Protein AF-A0A0U3PHY5-F1 (afdb_monomer)

Structure (mmCIF, N/CA/C/O backbone):
data_AF-A0A0U3PHY5-F1
#
_entry.id   AF-A0A0U3PHY5-F1
#
loop_
_atom_site.group_PDB
_atom_site.id
_atom_site.type_symbol
_atom_site.label_atom_id
_atom_site.label_alt_id
_atom_site.label_comp_id
_atom_site.label_asym_id
_atom_site.label_entity_id
_atom_site.label_seq_id
_atom_site.pdbx_PDB_ins_code
_atom_site.Cartn_x
_atom_site.Cartn_y
_atom_site.Cartn_z
_atom_site.occupancy
_atom_site.B_iso_or_equiv
_atom_site.auth_seq_id
_atom_site.auth_comp_id
_atom_site.auth_asym_id
_atom_site.auth_atom_id
_atom_site.pdbx_PDB_model_num
ATOM 1 N N . MET A 1 1 ? 2.543 11.514 9.145 1.00 85.69 1 MET A N 1
ATOM 2 C CA . MET A 1 1 ? 3.057 11.615 7.758 1.00 85.69 1 MET A CA 1
ATOM 3 C C . MET A 1 1 ? 4.413 10.941 7.670 1.00 85.69 1 MET A C 1
ATOM 5 O O . MET A 1 1 ? 5.190 11.076 8.610 1.00 85.69 1 MET A O 1
ATOM 9 N N . LEU A 1 2 ? 4.700 10.249 6.566 1.00 88.88 2 LEU A N 1
ATOM 10 C CA . LEU A 1 2 ? 5.960 9.523 6.371 1.00 88.88 2 LEU A CA 1
ATOM 11 C C . LEU A 1 2 ? 7.181 10.456 6.330 1.00 88.88 2 LEU A C 1
ATOM 13 O O . LEU A 1 2 ? 8.197 10.158 6.939 1.00 88.88 2 LEU A O 1
ATOM 17 N N . GLN A 1 3 ? 7.049 11.631 5.708 1.00 87.44 3 GLN A N 1
ATOM 18 C CA . GLN A 1 3 ? 8.120 12.631 5.572 1.00 87.44 3 GLN A CA 1
ATOM 19 C C . GLN A 1 3 ? 8.599 13.216 6.912 1.00 87.44 3 GLN A C 1
ATOM 21 O O . GLN A 1 3 ? 9.630 13.876 6.955 1.00 87.44 3 GLN A O 1
ATOM 26 N N . GLY A 1 4 ? 7.842 13.015 7.996 1.00 91.50 4 GLY A N 1
ATOM 27 C CA . GLY A 1 4 ? 8.226 13.434 9.347 1.00 91.50 4 GLY A CA 1
ATOM 28 C C . GLY A 1 4 ? 8.944 12.349 10.152 1.00 91.50 4 GLY A C 1
ATOM 29 O O . GLY A 1 4 ? 9.157 12.538 11.346 1.00 91.50 4 GLY A O 1
ATOM 30 N N . ARG A 1 5 ? 9.245 11.196 9.547 1.00 92.38 5 ARG A N 1
ATOM 31 C CA . ARG A 1 5 ? 9.937 10.078 10.194 1.00 92.38 5 ARG A CA 1
ATOM 32 C C . ARG A 1 5 ? 11.418 10.133 9.846 1.00 92.38 5 ARG A C 1
ATOM 34 O O . ARG A 1 5 ? 11.781 10.392 8.703 1.00 92.38 5 ARG A O 1
ATOM 41 N N . GLU A 1 6 ? 12.260 9.869 10.834 1.00 95.06 6 GLU A N 1
ATOM 42 C CA . GLU A 1 6 ? 13.697 9.724 10.628 1.00 95.06 6 GLU A CA 1
ATOM 43 C C . GLU A 1 6 ? 13.966 8.309 10.101 1.00 95.06 6 GLU A C 1
ATOM 45 O O . GLU A 1 6 ? 13.893 7.336 10.852 1.00 95.06 6 GLU A O 1
ATOM 50 N N . LEU A 1 7 ? 14.165 8.205 8.785 1.00 94.75 7 LEU A N 1
ATOM 51 C CA . LEU A 1 7 ? 14.407 6.957 8.063 1.00 94.75 7 LEU A CA 1
ATOM 52 C C . LEU A 1 7 ? 15.679 7.088 7.223 1.00 94.75 7 LEU A C 1
ATOM 54 O O . LEU A 1 7 ? 15.886 8.120 6.578 1.00 94.75 7 LEU A O 1
ATOM 58 N N . SER A 1 8 ? 16.517 6.055 7.211 1.00 95.31 8 SER A N 1
ATOM 59 C CA . SER A 1 8 ? 17.756 6.026 6.437 1.00 95.31 8 SER A CA 1
ATOM 60 C C . SER A 1 8 ? 17.534 5.402 5.057 1.00 95.31 8 SER A C 1
ATOM 62 O O . SER A 1 8 ? 16.810 4.419 4.890 1.00 95.31 8 SER A O 1
ATOM 64 N N . LEU A 1 9 ? 18.183 5.965 4.033 1.00 92.69 9 LEU A N 1
ATOM 65 C CA . LEU A 1 9 ? 18.132 5.400 2.683 1.00 92.69 9 LEU A CA 1
ATOM 66 C C . LEU A 1 9 ? 18.736 3.986 2.645 1.00 92.69 9 LEU A C 1
ATOM 68 O O . LEU A 1 9 ? 18.249 3.127 1.917 1.00 92.69 9 LEU A O 1
ATOM 72 N N . GLU A 1 10 ? 19.792 3.746 3.418 1.00 93.50 10 GLU A N 1
ATOM 73 C CA . GLU A 1 10 ? 20.565 2.503 3.386 1.00 93.50 10 GLU A CA 1
ATOM 74 C C . GLU A 1 10 ? 19.854 1.353 4.109 1.00 93.50 10 GLU A C 1
ATOM 76 O O . GLU A 1 10 ? 19.723 0.275 3.531 1.00 93.50 10 GLU A O 1
ATOM 81 N N . ASP A 1 11 ? 19.341 1.582 5.321 1.00 92.75 11 ASP A N 1
ATOM 82 C CA . ASP A 1 11 ? 18.773 0.514 6.153 1.00 92.75 11 ASP A CA 1
ATOM 83 C C . ASP A 1 11 ? 17.266 0.357 5.943 1.00 92.75 11 ASP A C 1
ATOM 85 O O . ASP A 1 11 ? 16.773 -0.759 5.770 1.00 92.75 11 ASP A O 1
ATOM 89 N N . ASP A 1 12 ? 16.520 1.467 5.932 1.00 92.38 12 ASP A N 1
ATOM 90 C CA . ASP A 1 12 ? 15.058 1.416 5.843 1.00 92.38 12 ASP A CA 1
ATOM 91 C C . ASP A 1 12 ? 14.593 1.257 4.393 1.00 92.38 12 ASP A C 1
ATOM 93 O O . ASP A 1 12 ? 13.696 0.463 4.106 1.00 92.38 12 ASP A O 1
ATOM 97 N N . PHE A 1 13 ? 15.214 1.981 3.458 1.00 88.88 13 PHE A N 1
ATOM 98 C CA . PHE A 1 13 ? 14.848 1.927 2.039 1.00 88.88 13 PHE A CA 1
ATOM 99 C C . PHE A 1 13 ? 15.695 0.951 1.208 1.00 88.88 13 PHE A C 1
ATOM 101 O O . PHE A 1 13 ? 15.383 0.729 0.037 1.00 88.88 13 PHE A O 1
ATOM 108 N N . LEU A 1 14 ? 16.745 0.346 1.776 1.00 88.25 14 LEU A N 1
ATOM 109 C CA . LEU A 1 14 ? 17.653 -0.587 1.084 1.00 88.25 14 LEU A CA 1
ATOM 110 C C . LEU A 1 14 ? 18.295 0.003 -0.186 1.00 88.25 14 LEU A C 1
ATOM 112 O O . LEU A 1 14 ? 18.476 -0.685 -1.193 1.00 88.25 14 LEU A O 1
ATOM 116 N N . GLY A 1 15 ? 18.587 1.303 -0.168 1.00 88.81 15 GLY A N 1
ATOM 117 C CA . GLY A 1 15 ? 19.101 2.056 -1.312 1.00 88.81 15 GLY A CA 1
ATOM 118 C C . GLY A 1 15 ? 18.063 2.340 -2.406 1.00 88.81 15 GLY A C 1
ATOM 119 O O . GLY A 1 15 ? 18.415 2.902 -3.442 1.00 88.81 15 GLY A O 1
ATOM 120 N N . LEU A 1 16 ? 16.792 1.967 -2.213 1.00 85.25 16 LEU A N 1
ATOM 121 C CA . LEU A 1 16 ? 15.706 2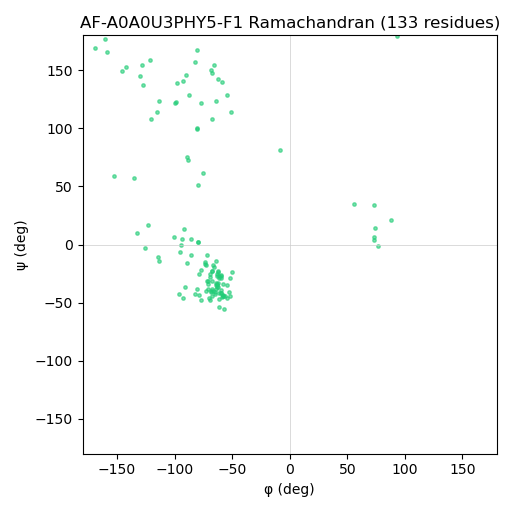.205 -3.166 1.00 85.25 16 LEU A CA 1
ATOM 122 C C . LEU A 1 16 ? 15.067 3.576 -2.913 1.00 85.25 16 LEU A C 1
ATOM 124 O O . LEU A 1 16 ? 13.952 3.682 -2.401 1.00 85.25 16 LEU A O 1
ATOM 128 N N . GLU A 1 17 ? 15.790 4.635 -3.273 1.00 83.62 17 GLU A N 1
ATOM 129 C CA . GLU A 1 17 ? 15.327 6.012 -3.092 1.00 83.62 17 GLU A CA 1
ATOM 130 C C . GLU A 1 17 ? 13.956 6.235 -3.755 1.00 83.62 17 GLU A C 1
ATOM 132 O O . GLU A 1 17 ? 13.737 5.886 -4.917 1.00 83.62 17 GLU A O 1
ATOM 137 N N . GLY A 1 18 ? 13.011 6.794 -2.994 1.00 78.88 18 GLY A N 1
ATOM 138 C CA . GLY A 1 18 ? 11.651 7.080 -3.462 1.00 78.88 18 GLY A CA 1
ATOM 139 C C . GLY A 1 18 ? 10.712 5.870 -3.563 1.00 78.88 18 GLY A C 1
ATOM 140 O O . GLY A 1 18 ? 9.545 6.053 -3.902 1.00 78.88 18 GLY A O 1
ATOM 141 N N . CYS A 1 19 ? 11.171 4.654 -3.247 1.00 85.75 19 CYS A N 1
ATOM 142 C CA . CYS A 1 19 ? 10.339 3.449 -3.211 1.00 85.75 19 CYS A CA 1
ATOM 143 C C . CYS A 1 19 ? 9.731 3.266 -1.813 1.00 85.75 19 CYS A C 1
ATOM 145 O O . CYS A 1 19 ? 10.182 2.423 -1.040 1.00 85.75 19 CYS A O 1
ATOM 147 N N . ASN A 1 20 ? 8.717 4.059 -1.459 1.00 87.88 20 ASN A N 1
ATOM 148 C CA . ASN A 1 20 ? 8.076 3.978 -0.136 1.00 87.88 20 ASN A CA 1
ATOM 149 C C . ASN A 1 20 ? 7.469 2.599 0.143 1.00 87.88 20 ASN A C 1
ATOM 151 O O . ASN A 1 20 ? 7.371 2.178 1.294 1.00 87.88 20 ASN A O 1
ATOM 155 N N . GLU A 1 21 ? 7.095 1.866 -0.901 1.00 85.94 21 GLU A N 1
ATOM 156 C CA . GLU A 1 21 ? 6.503 0.536 -0.817 1.00 85.94 21 GLU A CA 1
ATOM 157 C C . GLU A 1 21 ? 7.447 -0.489 -0.172 1.00 85.94 21 GLU A C 1
ATOM 159 O O . GLU A 1 21 ? 6.973 -1.481 0.387 1.00 85.94 21 GLU A O 1
ATOM 164 N N . ILE A 1 22 ? 8.768 -0.258 -0.191 1.00 85.38 22 ILE A N 1
ATOM 165 C CA . ILE A 1 22 ? 9.728 -1.143 0.486 1.00 85.38 22 ILE A CA 1
ATOM 166 C C . ILE A 1 22 ? 9.514 -1.169 2.004 1.00 85.38 22 ILE A C 1
ATOM 168 O O . ILE A 1 22 ? 9.742 -2.198 2.642 1.00 85.38 22 ILE A O 1
ATOM 172 N N . LEU A 1 23 ? 8.970 -0.0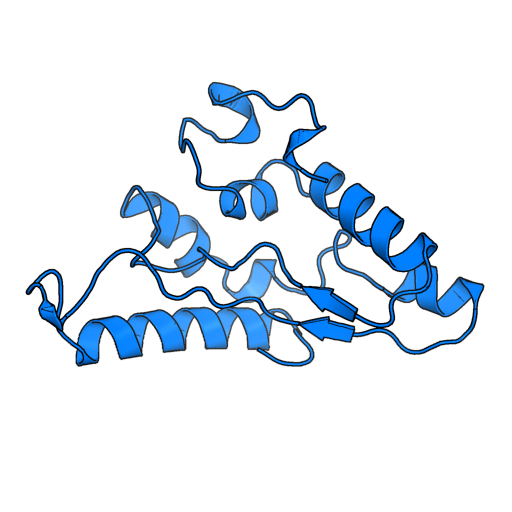84 2.567 1.00 88.06 23 LEU A N 1
ATOM 173 C CA . LEU A 1 23 ? 8.701 0.044 3.996 1.00 88.06 23 LEU A CA 1
ATOM 174 C C . LEU A 1 23 ? 7.623 -0.928 4.482 1.00 88.06 23 LEU A C 1
ATOM 176 O O . LEU A 1 23 ? 7.602 -1.255 5.66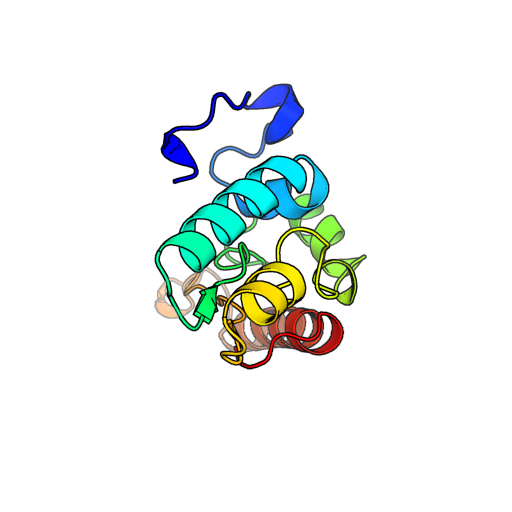3 1.00 88.06 23 LEU A O 1
ATOM 180 N N . ASN A 1 24 ? 6.789 -1.478 3.588 1.00 84.38 24 ASN A N 1
ATOM 181 C CA . ASN A 1 24 ? 5.893 -2.584 3.952 1.00 84.38 24 ASN A CA 1
ATOM 182 C C . ASN A 1 24 ? 6.670 -3.817 4.443 1.00 84.38 24 ASN A C 1
ATOM 184 O O . ASN A 1 24 ? 6.150 -4.610 5.228 1.00 84.38 24 ASN A O 1
ATOM 188 N N . ALA A 1 25 ? 7.903 -4.001 3.963 1.00 82.62 25 ALA A N 1
ATOM 189 C CA . ALA A 1 25 ? 8.770 -5.102 4.354 1.00 82.62 25 ALA A CA 1
ATOM 190 C C . ALA A 1 25 ? 9.758 -4.704 5.457 1.00 82.62 25 ALA A C 1
ATOM 192 O O . ALA A 1 25 ? 9.970 -5.492 6.378 1.00 82.62 25 ALA A O 1
ATOM 193 N N . THR A 1 26 ? 10.364 -3.519 5.357 1.00 87.31 26 THR A N 1
ATOM 194 C CA . THR A 1 26 ? 11.480 -3.109 6.224 1.00 87.31 26 THR A CA 1
ATOM 195 C C . THR A 1 26 ? 11.033 -2.376 7.482 1.00 87.31 26 THR A C 1
ATOM 197 O O . THR A 1 26 ? 11.619 -2.606 8.535 1.00 87.31 26 THR A O 1
ATOM 200 N N . ARG A 1 27 ? 9.984 -1.545 7.399 1.00 90.19 27 ARG A N 1
ATOM 201 C CA . ARG A 1 27 ? 9.475 -0.7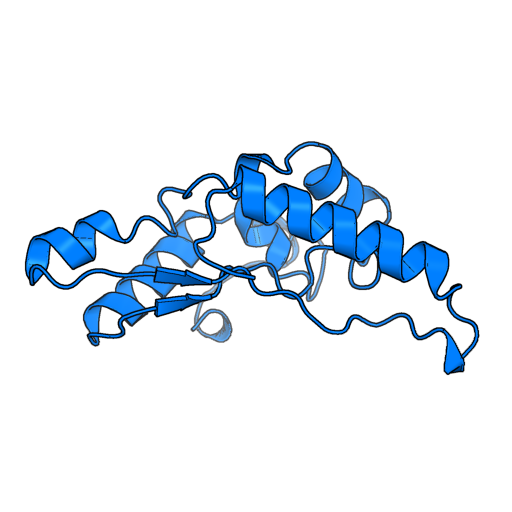07 8.501 1.00 90.19 27 ARG A CA 1
ATOM 202 C C . ARG A 1 27 ? 7.948 -0.745 8.638 1.00 90.19 27 ARG A C 1
ATOM 204 O O . ARG A 1 27 ? 7.292 0.302 8.606 1.00 90.19 27 ARG A O 1
ATOM 211 N N . PRO A 1 28 ? 7.349 -1.940 8.813 1.00 85.81 28 PRO A N 1
ATOM 212 C CA . PRO A 1 28 ? 5.910 -2.056 9.026 1.00 85.81 28 PRO A CA 1
ATOM 213 C C . PRO A 1 28 ? 5.450 -1.337 10.304 1.00 85.81 28 PRO A C 1
ATOM 215 O O . PRO A 1 28 ? 4.321 -0.865 10.349 1.00 85.81 28 PRO A O 1
ATOM 218 N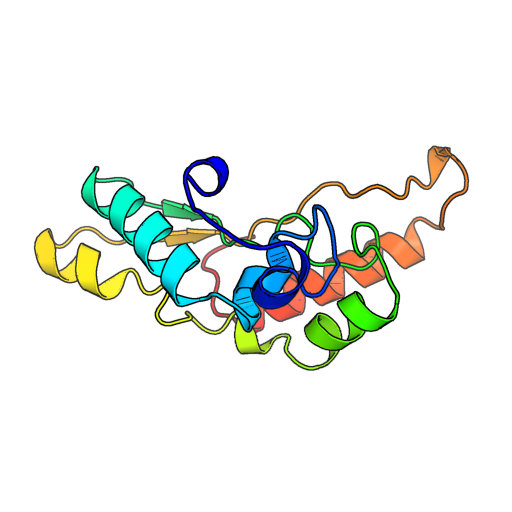 N . ASP A 1 29 ? 6.322 -1.196 11.308 1.00 87.50 29 ASP A N 1
ATOM 219 C CA . ASP A 1 29 ? 6.082 -0.417 12.530 1.00 87.50 29 ASP A CA 1
ATOM 220 C C . ASP A 1 29 ? 5.758 1.053 12.226 1.00 87.50 29 ASP A C 1
ATOM 222 O O . ASP A 1 29 ? 4.798 1.612 12.745 1.00 87.50 29 ASP A O 1
ATOM 226 N N . VAL A 1 30 ? 6.509 1.674 11.316 1.00 92.50 30 VAL A N 1
ATOM 227 C CA . VAL A 1 30 ? 6.323 3.089 10.970 1.00 92.50 30 VAL A CA 1
ATOM 228 C C . VAL A 1 30 ? 5.010 3.314 10.238 1.00 92.50 30 VAL A C 1
ATOM 230 O O . VAL A 1 30 ? 4.338 4.322 10.463 1.00 92.50 30 VAL A O 1
ATOM 233 N N . LEU A 1 31 ? 4.658 2.389 9.345 1.00 89.50 31 LEU A N 1
ATOM 234 C CA . LEU A 1 31 ? 3.396 2.437 8.617 1.00 89.50 31 LEU A CA 1
ATOM 235 C C . LEU A 1 31 ? 2.211 2.223 9.566 1.00 89.50 31 LEU A C 1
ATOM 237 O O . LEU A 1 31 ? 1.224 2.944 9.441 1.00 89.50 31 LEU A O 1
ATOM 241 N N . ALA A 1 32 ? 2.356 1.326 10.551 1.00 86.62 32 ALA A N 1
ATOM 242 C CA . ALA A 1 32 ? 1.350 1.068 11.582 1.00 86.62 32 ALA A CA 1
ATOM 243 C C . ALA A 1 32 ? 1.010 2.344 12.338 1.00 86.62 32 ALA A C 1
ATOM 245 O O . ALA A 1 32 ? -0.126 2.806 12.306 1.00 86.62 32 ALA A O 1
ATOM 246 N N . ASP A 1 33 ? 2.033 2.987 12.900 1.00 91.50 33 ASP A N 1
ATOM 247 C CA . ASP A 1 33 ? 1.859 4.226 13.646 1.00 91.50 33 ASP A CA 1
ATOM 248 C C . ASP A 1 33 ? 1.207 5.333 12.800 1.00 91.50 33 ASP A C 1
ATOM 250 O O . ASP A 1 33 ? 0.507 6.203 13.320 1.00 91.50 33 ASP A O 1
ATOM 254 N N . ILE A 1 34 ? 1.500 5.380 11.494 1.00 92.88 34 ILE A N 1
ATOM 255 C CA . ILE A 1 34 ? 0.905 6.372 10.594 1.00 92.88 34 ILE A CA 1
ATOM 256 C C . ILE A 1 34 ? -0.585 6.084 10.399 1.00 92.88 34 ILE A C 1
ATOM 258 O O . ILE A 1 34 ? -1.379 7.016 10.520 1.00 92.88 34 ILE A O 1
ATOM 262 N N . HIS A 1 35 ? -0.971 4.840 10.113 1.00 91.25 35 HIS A N 1
ATOM 263 C CA . HIS A 1 35 ? -2.381 4.477 9.960 1.00 91.25 35 HIS A CA 1
ATOM 264 C C . HIS A 1 35 ? -3.157 4.630 11.267 1.00 91.25 35 HIS A C 1
ATOM 266 O O . HIS A 1 35 ? -4.245 5.202 11.248 1.00 91.25 35 HIS A O 1
ATOM 272 N N . ASP A 1 36 ? -2.574 4.242 12.402 1.00 88.81 36 ASP A N 1
ATOM 273 C CA . ASP A 1 36 ? -3.166 4.444 13.726 1.00 88.81 36 ASP A CA 1
ATOM 274 C C . ASP A 1 36 ? -3.428 5.927 13.997 1.00 88.81 36 ASP A C 1
ATOM 276 O O . ASP A 1 36 ? -4.511 6.299 14.448 1.00 88.81 36 ASP A O 1
ATOM 280 N N . ALA A 1 37 ? -2.479 6.805 13.653 1.00 91.69 37 ALA A N 1
ATOM 281 C CA . ALA A 1 37 ? -2.669 8.247 13.782 1.00 91.69 37 ALA A CA 1
ATOM 282 C C . ALA A 1 37 ? -3.803 8.780 12.886 1.00 91.69 37 ALA A C 1
ATOM 284 O O . ALA A 1 37 ? -4.509 9.707 13.287 1.00 91.69 37 ALA A O 1
ATOM 285 N N . TYR A 1 38 ? -4.008 8.203 11.696 1.00 92.06 38 TYR A N 1
ATOM 286 C CA . TYR A 1 38 ? -5.146 8.547 10.840 1.00 92.06 38 TYR A CA 1
ATOM 287 C C . TYR A 1 38 ? -6.471 8.051 11.424 1.00 92.06 38 TYR A C 1
ATOM 289 O O . TYR A 1 38 ? -7.429 8.821 11.512 1.00 92.06 38 TYR A O 1
ATOM 297 N N . PHE A 1 39 ? -6.538 6.804 11.884 1.00 89.50 39 PHE A N 1
ATOM 298 C CA . PHE A 1 39 ? -7.743 6.287 12.527 1.00 89.50 39 PHE A CA 1
ATOM 299 C C . PHE A 1 39 ? -8.080 7.034 13.824 1.00 89.50 39 PHE A C 1
ATOM 301 O O . PHE A 1 39 ? -9.255 7.284 14.091 1.00 89.50 39 PHE A O 1
ATOM 308 N N . ALA A 1 40 ? -7.078 7.480 14.587 1.00 89.69 40 ALA A N 1
ATOM 309 C CA . ALA A 1 40 ? -7.267 8.242 15.821 1.00 89.69 40 ALA A CA 1
ATOM 310 C C . ALA A 1 40 ? -7.951 9.605 15.609 1.00 89.69 40 ALA A C 1
ATOM 312 O O . ALA A 1 40 ? -8.604 10.105 16.525 1.00 89.69 40 ALA A O 1
ATOM 313 N N . VAL A 1 41 ? -7.851 10.203 14.413 1.00 92.94 41 VAL A N 1
ATOM 314 C CA . VAL A 1 41 ? -8.602 11.427 14.070 1.00 92.94 41 VAL A CA 1
ATOM 315 C C . VAL A 1 41 ? -10.011 11.139 13.533 1.00 92.94 41 VAL A C 1
ATOM 317 O O . VAL A 1 41 ? -10.735 12.064 13.169 1.00 92.94 41 VAL A O 1
ATOM 320 N N . GLY A 1 42 ? -10.428 9.868 13.521 1.00 87.88 42 GLY A N 1
ATOM 321 C CA . GLY A 1 42 ? -11.799 9.441 13.252 1.00 87.88 42 GLY A CA 1
ATOM 322 C C . GLY A 1 42 ? -12.140 9.223 11.778 1.00 87.88 42 GLY A C 1
ATOM 323 O O . GLY A 1 42 ? -13.330 9.268 11.441 1.00 87.88 42 GLY A O 1
ATOM 324 N N . VAL A 1 43 ? -11.136 9.012 10.912 1.00 91.69 43 VAL A N 1
ATOM 325 C CA . VAL A 1 43 ? -11.371 8.617 9.513 1.00 91.69 43 VAL A CA 1
ATOM 326 C C . VAL A 1 43 ? -11.950 7.207 9.442 1.00 91.69 43 VAL A C 1
ATOM 328 O O . VAL A 1 43 ? -11.623 6.342 10.252 1.00 91.69 43 VAL A O 1
ATOM 331 N N . ASP A 1 44 ? -12.792 6.966 8.444 1.00 90.31 44 ASP A N 1
ATOM 332 C CA . ASP A 1 44 ? -13.385 5.646 8.219 1.00 90.31 44 ASP A CA 1
ATOM 333 C C . ASP A 1 44 ? -12.531 4.758 7.314 1.00 90.31 44 ASP A C 1
ATOM 335 O O . ASP A 1 44 ? -12.751 3.554 7.269 1.00 90.31 44 ASP A O 1
ATOM 339 N N . ALA A 1 45 ? -11.567 5.326 6.590 1.00 89.94 45 ALA A N 1
ATOM 340 C CA . ALA A 1 45 ? -10.750 4.577 5.651 1.00 89.94 45 ALA A CA 1
ATOM 341 C C . ALA A 1 45 ? -9.315 5.097 5.586 1.00 89.94 45 ALA A C 1
ATOM 343 O O . ALA A 1 45 ? -9.073 6.297 5.737 1.00 89.94 45 ALA A O 1
ATOM 344 N N . VAL A 1 46 ? -8.386 4.189 5.301 1.00 91.25 46 VAL A N 1
ATOM 345 C CA . VAL A 1 46 ? -6.992 4.498 4.958 1.00 91.25 46 VAL A CA 1
ATOM 346 C C . VAL A 1 46 ? -6.610 3.794 3.664 1.00 91.25 46 VAL A C 1
ATOM 348 O O . VAL A 1 46 ? -7.182 2.763 3.311 1.00 91.25 46 VAL A O 1
ATOM 351 N N . GLU A 1 47 ? -5.630 4.350 2.962 1.00 92.50 47 GLU A N 1
ATOM 352 C CA . GLU A 1 47 ? -5.024 3.703 1.804 1.00 92.50 47 GLU A CA 1
ATOM 353 C C . GLU A 1 47 ? -3.836 2.832 2.220 1.00 92.50 47 GLU A C 1
ATOM 355 O O . GLU A 1 47 ? -3.079 3.182 3.122 1.00 92.50 47 GLU A O 1
ATOM 360 N N . THR A 1 48 ? -3.622 1.716 1.529 1.00 90.00 48 THR A N 1
ATOM 361 C CA . THR A 1 48 ? -2.392 0.934 1.661 1.00 90.00 48 THR A CA 1
ATOM 362 C C . THR A 1 48 ? -1.193 1.702 1.096 1.00 90.00 48 THR A C 1
ATOM 364 O O . THR A 1 48 ? -1.296 2.435 0.111 1.00 90.00 48 THR A O 1
ATOM 367 N N . ASN A 1 49 ? 0.000 1.464 1.646 1.00 90.19 49 ASN A N 1
ATOM 368 C CA . ASN A 1 49 ? 1.261 1.984 1.106 1.00 90.19 49 ASN A CA 1
ATOM 369 C C . ASN A 1 49 ? 1.697 1.196 -0.148 1.00 90.19 49 ASN A C 1
ATOM 371 O O . ASN A 1 49 ? 2.714 0.505 -0.137 1.00 90.19 49 ASN A O 1
ATOM 375 N N . THR A 1 50 ? 0.881 1.210 -1.204 1.00 87.94 50 THR A N 1
ATOM 376 C CA . THR A 1 50 ? 1.079 0.377 -2.404 1.00 87.94 50 THR A CA 1
ATOM 377 C C . THR A 1 50 ? 0.945 1.135 -3.721 1.00 87.94 50 THR A C 1
ATOM 379 O O . THR A 1 50 ? 0.925 0.503 -4.770 1.00 87.94 50 THR A O 1
ATOM 382 N N . CYS A 1 51 ? 0.876 2.466 -3.719 1.00 88.56 51 CYS A N 1
ATOM 383 C CA . CYS A 1 51 ? 0.670 3.255 -4.939 1.00 88.56 51 CYS A CA 1
ATOM 384 C C . CYS A 1 51 ? 1.681 2.892 -6.052 1.00 88.56 51 CYS A C 1
ATOM 386 O O . CYS A 1 51 ? 1.304 2.640 -7.196 1.00 88.56 51 CYS A O 1
ATOM 388 N N . GLY A 1 52 ? 2.961 2.754 -5.708 1.00 82.31 52 GLY A N 1
ATOM 389 C CA . GLY A 1 52 ? 4.044 2.330 -6.595 1.00 8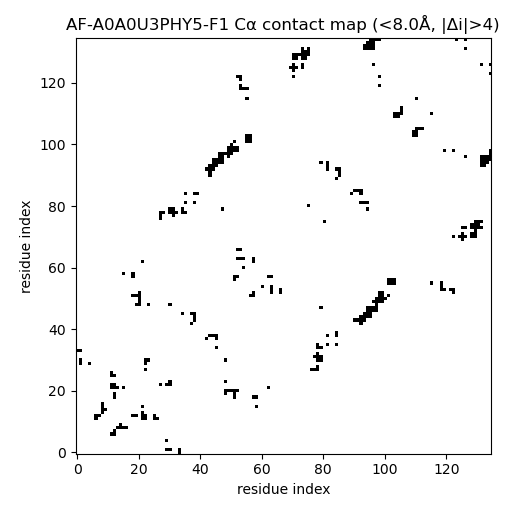2.31 52 GLY A CA 1
ATOM 390 C C . GLY A 1 52 ? 4.323 0.823 -6.609 1.00 82.31 52 GLY A C 1
ATOM 391 O O . GLY A 1 52 ? 5.358 0.405 -7.137 1.00 82.31 52 GLY A O 1
ATOM 392 N N . ALA A 1 53 ? 3.438 -0.010 -6.059 1.00 78.12 53 ALA A N 1
ATOM 393 C CA . ALA A 1 53 ? 3.658 -1.439 -5.838 1.00 78.12 53 ALA A CA 1
ATOM 394 C C . ALA A 1 53 ? 3.458 -2.290 -7.107 1.00 78.12 53 ALA A C 1
ATOM 396 O O . ALA A 1 53 ? 2.736 -3.285 -7.105 1.00 78.12 53 ALA A O 1
ATOM 397 N N . TYR A 1 54 ? 4.101 -1.914 -8.210 1.00 75.38 54 TYR A N 1
ATOM 398 C CA . TYR A 1 54 ? 4.092 -2.691 -9.445 1.00 75.38 54 TYR A CA 1
ATOM 399 C C . TYR A 1 54 ? 5.256 -2.310 -10.367 1.00 75.38 54 TYR A C 1
ATOM 401 O O . TYR A 1 54 ? 6.060 -1.418 -10.093 1.00 75.38 54 TYR A O 1
ATOM 409 N N . TRP A 1 55 ? 5.365 -3.024 -11.488 1.00 81.00 55 TRP A N 1
ATOM 410 C CA . TRP A 1 55 ? 6.504 -2.936 -12.403 1.00 81.00 55 TRP A CA 1
ATOM 411 C C . TRP A 1 55 ? 6.851 -1.521 -12.867 1.00 81.00 55 TRP A C 1
ATOM 413 O O . TRP A 1 55 ? 8.028 -1.190 -12.980 1.00 81.00 55 TRP A O 1
ATOM 423 N N . SER A 1 56 ? 5.856 -0.685 -13.164 1.00 74.25 56 SER A N 1
ATOM 424 C CA . SER A 1 56 ? 6.129 0.585 -13.842 1.00 74.25 56 SER A CA 1
ATOM 425 C C . SER A 1 56 ? 6.784 1.647 -12.943 1.00 74.25 56 SER A C 1
ATOM 427 O O . SER A 1 56 ? 7.300 2.644 -13.446 1.00 74.25 56 SER A O 1
ATOM 429 N N . THR A 1 57 ? 6.751 1.447 -11.632 1.00 72.69 57 THR A N 1
ATOM 430 C CA . THR A 1 57 ? 7.272 2.350 -10.592 1.00 72.69 57 THR A CA 1
ATOM 431 C C . THR A 1 57 ? 8.451 1.756 -9.841 1.00 72.69 57 THR A C 1
ATOM 433 O O . THR A 1 57 ? 9.178 2.493 -9.186 1.00 72.69 57 THR A O 1
ATOM 436 N N . SER A 1 58 ? 8.688 0.449 -9.974 1.00 67.00 58 SER A N 1
ATOM 437 C CA . SER A 1 58 ? 9.833 -0.214 -9.359 1.00 67.00 58 SER A CA 1
ATOM 438 C C . SER A 1 58 ? 11.157 0.311 -9.939 1.00 67.00 58 SER A C 1
ATOM 440 O O . SER A 1 58 ? 11.372 0.206 -11.152 1.00 67.00 58 SER A O 1
ATOM 442 N N . PRO A 1 59 ? 12.083 0.823 -9.106 1.00 57.94 59 PRO A N 1
ATOM 443 C CA . PRO A 1 59 ? 13.399 1.272 -9.564 1.00 57.94 59 PRO A CA 1
ATOM 444 C C . PRO A 1 59 ? 14.283 0.115 -10.065 1.00 57.94 59 PRO A C 1
ATOM 446 O O . PRO A 1 59 ? 15.246 0.350 -10.792 1.00 57.94 59 PRO A O 1
ATOM 449 N N . THR A 1 60 ? 13.961 -1.143 -9.730 1.00 53.56 60 THR A N 1
ATOM 450 C CA . THR A 1 60 ? 14.710 -2.332 -10.174 1.00 53.56 60 THR A CA 1
ATOM 451 C C . THR A 1 60 ? 13.796 -3.527 -10.479 1.00 53.56 60 THR A C 1
ATOM 453 O O . THR A 1 60 ? 12.754 -3.715 -9.862 1.00 53.56 60 THR A O 1
ATOM 456 N N . ALA A 1 61 ? 14.213 -4.436 -11.368 1.00 43.94 61 ALA A N 1
ATOM 457 C CA . ALA A 1 61 ? 13.502 -5.711 -11.549 1.00 43.94 61 ALA A CA 1
ATOM 458 C C . ALA A 1 61 ? 13.458 -6.549 -10.247 1.00 43.94 61 ALA A C 1
ATOM 460 O O . ALA A 1 61 ? 12.509 -7.298 -10.019 1.00 43.94 61 ALA A O 1
ATOM 461 N N . ALA A 1 62 ? 14.439 -6.368 -9.354 1.00 37.47 62 ALA A N 1
ATOM 462 C CA . ALA A 1 62 ? 14.508 -7.029 -8.051 1.00 37.47 62 ALA A CA 1
ATOM 463 C C . ALA A 1 62 ? 13.474 -6.498 -7.030 1.00 37.47 62 ALA A C 1
ATOM 465 O O . ALA A 1 62 ? 12.950 -7.273 -6.225 1.00 37.47 62 ALA A O 1
ATOM 466 N N . SER A 1 63 ? 13.106 -5.212 -7.091 1.00 46.03 63 SER A N 1
ATOM 467 C CA . SER A 1 63 ? 12.020 -4.664 -6.257 1.00 46.03 63 SER A CA 1
ATOM 468 C C . SER A 1 63 ? 10.660 -5.238 -6.659 1.00 46.03 63 SER A C 1
ATOM 470 O O . SER A 1 63 ? 9.853 -5.555 -5.786 1.00 46.03 63 SER A O 1
ATOM 472 N N . THR A 1 64 ? 10.458 -5.572 -7.943 1.00 44.25 64 THR A N 1
ATOM 473 C CA . THR A 1 64 ? 9.290 -6.380 -8.323 1.00 44.25 64 THR A CA 1
ATOM 474 C C . THR A 1 64 ? 9.339 -7.820 -7.839 1.00 44.25 64 THR A C 1
ATOM 476 O O . THR A 1 64 ? 8.275 -8.390 -7.662 1.00 44.25 64 THR A O 1
ATOM 479 N N . THR A 1 65 ? 10.497 -8.446 -7.593 1.00 35.53 65 THR A N 1
ATOM 480 C CA . THR A 1 65 ? 10.508 -9.819 -7.047 1.00 35.53 65 THR A CA 1
ATOM 481 C C . THR A 1 65 ? 10.063 -9.895 -5.591 1.00 35.53 65 THR A C 1
ATOM 483 O O . THR A 1 65 ? 9.398 -10.865 -5.242 1.00 35.53 65 THR A O 1
ATOM 486 N N . GLY A 1 66 ? 10.319 -8.869 -4.771 1.00 38.81 66 GLY A N 1
ATOM 487 C CA . GLY A 1 66 ? 9.748 -8.767 -3.419 1.00 38.81 66 GLY A CA 1
ATOM 488 C C . GLY A 1 66 ? 8.217 -8.675 -3.425 1.00 38.81 66 GLY A C 1
ATOM 489 O O . GLY A 1 66 ? 7.560 -9.264 -2.573 1.00 38.81 66 GLY A O 1
ATOM 490 N N . LEU A 1 67 ? 7.651 -8.033 -4.454 1.00 40.56 67 LEU A N 1
ATOM 491 C CA . LEU A 1 67 ? 6.206 -7.984 -4.690 1.00 40.56 67 LEU A CA 1
ATOM 492 C C . LEU A 1 67 ? 5.647 -9.245 -5.373 1.00 40.56 67 LEU A C 1
ATOM 494 O O . LEU A 1 67 ? 4.581 -9.718 -4.999 1.00 40.56 67 LEU A O 1
ATOM 498 N N . LYS A 1 68 ? 6.374 -9.842 -6.328 1.00 36.62 68 LYS A N 1
ATOM 499 C CA . LYS A 1 68 ? 5.990 -11.088 -7.023 1.00 36.62 68 LYS A CA 1
ATOM 500 C C . LYS A 1 68 ? 6.039 -12.316 -6.109 1.00 36.62 68 LYS A C 1
ATOM 502 O O . LYS A 1 68 ? 5.331 -13.281 -6.364 1.00 36.62 68 LYS A O 1
ATOM 507 N N . SER A 1 69 ? 6.885 -12.305 -5.077 1.00 30.22 69 SER A N 1
ATOM 508 C CA . SER A 1 69 ? 7.020 -13.400 -4.100 1.00 30.22 69 SER A CA 1
ATOM 509 C C . SER A 1 69 ? 6.164 -13.213 -2.847 1.00 30.22 69 SER A C 1
ATOM 511 O O . SER A 1 69 ? 6.168 -14.076 -1.969 1.00 30.22 69 SER A O 1
ATOM 513 N N . SER A 1 70 ? 5.403 -12.118 -2.749 1.00 36.00 70 SER A N 1
ATOM 514 C CA . SER A 1 70 ? 4.507 -11.916 -1.614 1.00 36.00 70 SER A CA 1
ATOM 515 C C . SER A 1 70 ? 3.290 -11.034 -1.934 1.00 36.00 70 SER A C 1
ATOM 517 O O . SER A 1 70 ? 3.065 -10.049 -1.231 1.00 36.00 70 SER A O 1
ATOM 519 N N . PRO A 1 71 ? 2.439 -11.408 -2.917 1.00 34.38 71 PRO A N 1
ATOM 520 C CA . PRO A 1 71 ? 1.085 -10.846 -2.998 1.00 34.38 71 PRO A CA 1
ATOM 521 C C . PRO A 1 71 ? 0.346 -10.983 -1.648 1.00 34.38 71 PRO A C 1
ATOM 523 O O . PRO A 1 71 ? -0.391 -10.096 -1.242 1.00 34.38 71 PRO A O 1
ATOM 526 N N . GLY A 1 72 ? 0.676 -12.012 -0.857 1.00 30.12 72 GLY A N 1
ATOM 527 C CA . GLY A 1 72 ? 0.140 -12.233 0.488 1.00 30.12 72 GLY A CA 1
ATOM 528 C C . GLY A 1 72 ? 0.752 -11.423 1.646 1.00 30.12 72 GLY A C 1
ATOM 529 O O . GLY A 1 72 ? 0.336 -11.643 2.782 1.00 30.12 72 GLY A O 1
ATOM 530 N N . ARG A 1 73 ? 1.721 -10.508 1.446 1.00 35.47 73 ARG A N 1
ATOM 531 C CA . ARG A 1 73 ? 2.218 -9.634 2.546 1.00 35.47 73 ARG A CA 1
ATOM 532 C C . ARG A 1 73 ? 1.394 -8.368 2.753 1.00 35.47 73 ARG A C 1
ATOM 534 O O . ARG A 1 73 ? 1.570 -7.708 3.773 1.00 35.47 73 ARG A O 1
ATOM 541 N N . VAL A 1 74 ? 0.460 -8.084 1.845 1.00 37.84 74 VAL A N 1
ATOM 542 C CA . VAL A 1 74 ? -0.625 -7.127 2.093 1.00 37.84 74 VAL A CA 1
ATOM 543 C C . VAL A 1 74 ? -1.741 -7.777 2.915 1.00 37.84 74 VAL A C 1
ATOM 545 O O . VAL A 1 74 ? -2.721 -7.116 3.197 1.00 37.84 74 VAL A O 1
ATOM 548 N N . ARG A 1 75 ? -1.625 -9.045 3.351 1.00 38.84 75 ARG A N 1
ATOM 549 C CA . ARG A 1 75 ? -2.571 -9.639 4.316 1.00 38.84 75 ARG A CA 1
ATOM 550 C C . ARG A 1 75 ? -2.678 -8.685 5.483 1.00 38.84 75 ARG A C 1
ATOM 552 O O . ARG A 1 75 ? -1.624 -8.586 6.104 1.00 38.84 75 ARG A O 1
ATOM 559 N N . ARG A 1 76 ? -3.849 -8.041 5.730 1.00 50.69 76 ARG A N 1
ATOM 560 C CA . ARG A 1 76 ? -4.122 -7.058 6.818 1.00 50.69 76 ARG A CA 1
ATOM 561 C C . ARG A 1 76 ? -2.929 -7.037 7.753 1.00 50.69 76 ARG A C 1
ATOM 563 O O . ARG A 1 76 ? -2.852 -7.847 8.686 1.00 50.69 76 ARG A O 1
ATOM 570 N N . SER A 1 77 ? -1.889 -6.293 7.364 1.00 49.59 77 SER A N 1
ATOM 571 C CA . SER A 1 77 ? -0.658 -6.391 8.134 1.00 49.59 77 SER A CA 1
ATOM 572 C C . SER A 1 77 ? -1.029 -5.805 9.493 1.00 49.59 77 SER A C 1
ATOM 574 O O . SER A 1 77 ? -1.967 -5.006 9.562 1.00 49.59 77 SER A O 1
ATOM 576 N N . PRO A 1 78 ? -0.360 -6.167 10.594 1.00 51.00 78 PRO A N 1
ATOM 577 C CA . PRO A 1 78 ? -0.641 -5.512 11.868 1.00 51.00 78 PRO A CA 1
ATOM 578 C C . PRO A 1 78 ? -0.622 -3.974 11.753 1.00 51.00 78 PRO A C 1
ATOM 580 O O . PRO A 1 78 ? -1.298 -3.304 12.517 1.00 51.00 78 PRO A O 1
ATOM 583 N N . ALA A 1 79 ? 0.081 -3.435 10.746 1.00 51.78 79 ALA A N 1
ATOM 584 C CA . ALA A 1 79 ? 0.137 -2.018 10.419 1.00 51.78 79 ALA A CA 1
ATOM 585 C C . ALA A 1 79 ? -1.115 -1.414 9.764 1.00 51.78 79 ALA A C 1
ATOM 587 O O . ALA A 1 79 ? -1.250 -0.197 9.715 1.00 51.78 79 ALA A O 1
ATOM 588 N N . ASN A 1 80 ? -2.016 -2.230 9.227 1.00 54.97 80 ASN A N 1
ATOM 589 C CA . ASN A 1 80 ? -3.243 -1.780 8.568 1.00 54.97 80 ASN A CA 1
ATOM 590 C C . ASN A 1 80 ? -4.477 -2.406 9.227 1.00 54.97 80 ASN A C 1
ATOM 592 O O . ASN A 1 80 ? -5.519 -2.472 8.589 1.00 54.97 80 ASN A O 1
ATOM 596 N N . ALA A 1 81 ? -4.344 -2.951 10.436 1.00 67.94 81 ALA A N 1
ATOM 597 C CA . ALA A 1 81 ? -5.396 -3.662 11.145 1.00 67.94 81 ALA A CA 1
ATOM 598 C C . ALA A 1 81 ? -6.338 -2.643 11.819 1.00 67.94 81 ALA A C 1
ATOM 600 O O . ALA A 1 81 ? -5.988 -2.103 12.873 1.00 67.94 81 ALA A O 1
ATOM 601 N N . PRO A 1 82 ? -7.514 -2.321 11.240 1.00 73.31 82 PRO A N 1
ATOM 602 C CA . PRO A 1 82 ? -8.381 -1.300 11.812 1.00 73.31 82 PRO A CA 1
ATOM 603 C C . PRO A 1 82 ? -9.069 -1.736 13.113 1.00 73.31 82 PRO A C 1
ATOM 605 O O . PRO A 1 82 ? -9.698 -0.909 13.771 1.00 73.31 82 PRO A O 1
ATOM 608 N N . GLU A 1 83 ? -8.974 -3.013 13.491 1.00 80.38 83 GLU A N 1
ATOM 609 C CA . GLU A 1 83 ? -9.702 -3.627 14.602 1.00 80.38 83 GLU A CA 1
ATOM 610 C C . GLU A 1 83 ? -9.488 -2.878 15.921 1.00 80.38 83 GLU A C 1
ATOM 612 O O . GLU A 1 83 ? -10.411 -2.766 16.727 1.00 80.38 83 GLU A O 1
ATOM 617 N N . ALA A 1 84 ? -8.287 -2.331 16.143 1.00 78.62 84 ALA A N 1
ATOM 618 C CA . ALA A 1 84 ? -7.993 -1.534 17.329 1.00 78.62 84 ALA A 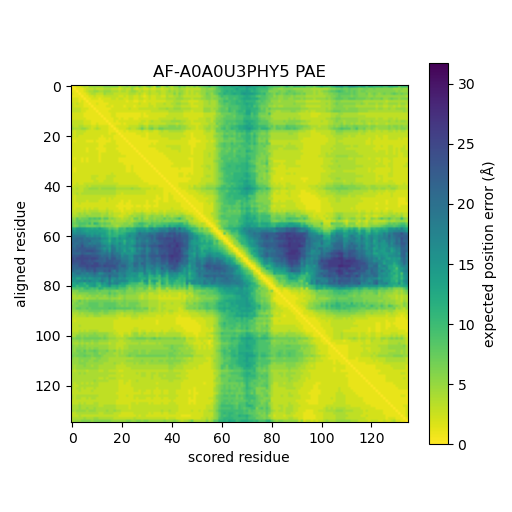CA 1
ATOM 619 C C . ALA A 1 84 ? -8.819 -0.239 17.365 1.00 78.62 84 ALA A C 1
ATOM 621 O O . ALA A 1 84 ? -9.367 0.110 18.408 1.00 78.62 84 ALA A O 1
ATOM 622 N N . ALA A 1 85 ? -8.956 0.449 16.229 1.00 82.25 85 ALA A N 1
ATOM 623 C CA . ALA A 1 85 ? -9.760 1.660 16.123 1.00 82.25 85 ALA A CA 1
ATOM 624 C C . ALA A 1 85 ? -11.265 1.358 16.159 1.00 82.25 85 ALA A C 1
ATOM 626 O O . ALA A 1 85 ? -12.010 2.075 16.825 1.00 82.25 85 ALA A O 1
ATOM 627 N N . GLU A 1 86 ? -11.707 0.281 15.500 1.00 85.69 86 GLU A N 1
ATOM 628 C CA . GLU A 1 86 ? -13.096 -0.198 15.558 1.00 85.69 86 GLU A CA 1
ATOM 629 C C . GLU A 1 86 ? -13.508 -0.549 16.993 1.00 85.69 86 GLU A C 1
ATOM 631 O O . GLU A 1 86 ? -14.618 -0.238 17.417 1.00 85.69 86 GLU A O 1
ATOM 636 N N . ALA A 1 87 ? -12.611 -1.157 17.775 1.00 85.50 87 ALA A N 1
ATOM 637 C CA . ALA A 1 87 ? -12.878 -1.509 19.167 1.00 85.50 87 ALA A CA 1
ATOM 638 C C . ALA A 1 87 ? -13.037 -0.287 20.092 1.00 85.50 87 ALA A C 1
ATOM 640 O O . ALA A 1 87 ? -13.662 -0.408 21.147 1.00 85.50 87 ALA A O 1
ATOM 641 N N . VAL A 1 88 ? -12.486 0.876 19.722 1.00 85.25 88 VAL A N 1
ATOM 642 C CA . VAL A 1 88 ? -12.553 2.102 20.535 1.00 85.25 88 VAL A CA 1
ATOM 643 C C . VAL A 1 88 ? -13.906 2.801 20.403 1.00 85.25 88 VAL A C 1
ATOM 645 O O . VAL A 1 88 ? -14.449 3.248 21.412 1.00 85.25 88 VAL A O 1
ATOM 648 N N . ASP A 1 89 ? -14.454 2.912 19.190 1.00 87.12 89 ASP A N 1
ATOM 649 C CA . ASP A 1 89 ? -15.673 3.700 18.942 1.00 87.12 89 ASP A CA 1
ATOM 650 C C . ASP A 1 89 ? -16.819 2.938 18.254 1.00 87.12 89 ASP A C 1
ATOM 652 O O . ASP A 1 89 ? -17.909 3.486 18.085 1.00 87.12 89 ASP A O 1
ATOM 656 N N . GLY A 1 90 ? -16.605 1.673 17.887 1.00 86.94 90 GLY A N 1
ATOM 657 C CA . GLY A 1 90 ? -17.601 0.805 17.261 1.00 86.94 90 GLY A CA 1
ATOM 658 C C . GLY A 1 90 ? -17.909 1.132 15.798 1.00 86.94 90 GLY A C 1
ATOM 659 O O . GLY A 1 90 ? -18.844 0.556 15.237 1.00 86.94 90 GLY A O 1
ATOM 660 N N . ARG A 1 91 ? -17.179 2.059 15.166 1.00 85.81 91 ARG A N 1
ATOM 661 C CA . ARG A 1 91 ? -17.382 2.412 13.756 1.00 85.81 91 ARG A CA 1
ATOM 662 C C . ARG A 1 91 ? -16.561 1.491 12.867 1.00 85.81 91 ARG A C 1
ATOM 664 O O . ARG A 1 91 ? -15.357 1.386 13.049 1.00 85.81 91 ARG A O 1
ATOM 671 N N . MET A 1 92 ? -17.212 0.898 11.870 1.00 88.00 92 MET A N 1
ATOM 672 C CA . MET A 1 92 ? -16.560 0.100 10.829 1.00 88.00 92 MET A CA 1
ATOM 673 C C . MET A 1 92 ? -15.515 0.924 10.069 1.00 88.00 92 MET A C 1
ATOM 675 O O . MET A 1 92 ? -15.758 2.090 9.740 1.00 88.00 92 MET A O 1
ATOM 679 N N . ARG A 1 93 ? -14.378 0.302 9.766 1.00 86.00 93 ARG A N 1
ATOM 680 C CA . ARG A 1 93 ? -13.266 0.898 9.030 1.00 86.00 93 ARG A CA 1
ATOM 681 C C . ARG A 1 93 ? -12.939 0.114 7.771 1.00 86.00 93 ARG A C 1
ATOM 683 O O . ARG A 1 93 ? -13.219 -1.076 7.672 1.00 86.00 93 ARG A O 1
ATOM 690 N N . TRP A 1 94 ? -12.278 0.794 6.846 1.00 89.31 94 TRP A N 1
ATOM 691 C CA . TRP A 1 94 ? -11.936 0.261 5.537 1.00 89.31 94 TRP A CA 1
ATOM 692 C C . TRP A 1 94 ? -10.458 0.467 5.208 1.00 89.31 94 TRP A C 1
ATOM 694 O O . TRP A 1 94 ? -9.857 1.494 5.532 1.00 89.31 94 TRP A O 1
ATOM 704 N N . VAL A 1 95 ? -9.882 -0.498 4.509 1.00 87.62 95 VAL A N 1
ATOM 705 C CA . VAL A 1 95 ? -8.531 -0.448 3.959 1.00 87.62 95 VAL A CA 1
ATOM 706 C C . VAL A 1 95 ? -8.641 -0.486 2.441 1.00 87.62 95 VAL A C 1
ATOM 708 O O . VAL A 1 95 ? -9.072 -1.481 1.859 1.00 87.62 95 VAL A O 1
ATOM 711 N N . LEU A 1 96 ? -8.251 0.609 1.794 1.00 93.25 96 LEU A N 1
ATOM 712 C CA . LEU A 1 96 ? -8.338 0.782 0.347 1.00 93.25 96 LEU A CA 1
ATOM 713 C C . LEU A 1 96 ? -6.969 0.520 -0.287 1.00 93.25 96 LEU A C 1
ATOM 715 O O . LEU A 1 96 ? -5.977 1.164 0.049 1.00 93.25 96 LEU A O 1
ATOM 719 N N . GLY A 1 97 ? -6.902 -0.432 -1.206 1.00 90.06 97 GLY A N 1
ATOM 720 C CA . GLY A 1 97 ? -5.705 -0.762 -1.955 1.00 90.06 97 GLY A CA 1
ATOM 721 C C . GLY A 1 97 ? -5.316 0.363 -2.909 1.00 90.06 97 GLY A C 1
ATOM 722 O O . GLY A 1 97 ? -5.966 0.570 -3.925 1.00 90.06 97 GLY A O 1
ATOM 723 N N . SER A 1 98 ? -4.243 1.092 -2.610 1.00 91.56 98 SER A N 1
ATOM 724 C CA . SER A 1 98 ? -3.783 2.188 -3.467 1.00 91.56 98 SER A CA 1
ATOM 725 C C . SER A 1 98 ? -3.059 1.638 -4.700 1.00 91.56 98 SER A C 1
ATOM 727 O O . SER A 1 98 ? -2.053 0.929 -4.569 1.00 91.56 98 SER A O 1
ATOM 729 N N . MET A 1 99 ? -3.550 1.974 -5.896 1.00 89.94 99 MET A N 1
ATOM 730 C CA . MET A 1 99 ? -2.951 1.622 -7.189 1.00 89.94 99 MET A CA 1
ATOM 731 C C . MET A 1 99 ? -2.619 2.891 -7.982 1.00 89.94 99 MET A C 1
ATOM 733 O O . MET A 1 99 ? -3.499 3.597 -8.471 1.00 89.94 99 MET A O 1
ATOM 737 N N . GLY A 1 100 ? -1.328 3.200 -8.100 1.00 89.38 100 GLY A N 1
ATOM 738 C CA . GLY A 1 100 ? -0.842 4.422 -8.733 1.00 89.38 100 GLY A CA 1
ATOM 739 C C . GLY A 1 100 ? -0.795 4.368 -10.263 1.00 89.38 100 GLY A C 1
ATOM 740 O O . GLY A 1 100 ? -0.874 3.300 -10.862 1.00 89.38 100 GLY A O 1
ATOM 741 N N . PRO A 1 101 ? -0.609 5.522 -10.928 1.00 88.12 101 PRO A N 1
ATOM 742 C CA . PRO A 1 101 ? -0.615 5.620 -12.391 1.00 88.12 101 PRO A CA 1
ATOM 743 C C . PRO A 1 101 ? 0.680 5.130 -13.047 1.00 88.12 101 PRO A C 1
ATOM 745 O O . PRO A 1 101 ? 0.680 4.785 -14.233 1.00 88.12 101 PRO A O 1
ATOM 748 N N . GLY A 1 102 ? 1.782 5.102 -12.293 1.00 84.88 102 GLY A N 1
ATOM 749 C CA . GLY A 1 102 ? 3.055 4.595 -12.781 1.00 84.88 102 GLY A CA 1
ATOM 750 C C . GLY A 1 102 ? 3.994 5.632 -13.362 1.00 84.88 102 GLY A C 1
ATOM 751 O O . GLY A 1 102 ? 3.652 6.806 -13.468 1.00 84.88 102 GLY A O 1
ATOM 752 N N . THR A 1 103 ? 5.174 5.187 -13.808 1.00 87.25 103 THR A N 1
ATOM 753 C CA . THR A 1 103 ? 6.126 6.056 -14.538 1.00 87.25 103 THR A CA 1
ATOM 754 C C . THR A 1 103 ? 6.354 5.638 -15.995 1.00 87.25 103 THR A C 1
ATOM 756 O O . THR A 1 103 ? 6.962 6.378 -16.774 1.00 87.25 103 THR A O 1
ATOM 759 N N . LYS A 1 104 ? 5.879 4.454 -16.412 1.00 87.31 104 LYS A N 1
ATOM 760 C CA . LYS A 1 104 ? 6.035 3.959 -17.794 1.00 87.31 104 LYS A CA 1
ATOM 761 C C . LYS A 1 104 ? 4.761 4.207 -18.597 1.00 87.31 104 LYS A C 1
ATOM 763 O O . LYS A 1 104 ? 3.699 3.717 -18.236 1.00 87.31 104 LYS A O 1
ATOM 768 N N . LEU A 1 105 ? 4.886 4.937 -19.708 1.00 90.81 105 LEU A N 1
ATOM 769 C CA . LEU A 1 105 ? 3.763 5.397 -20.524 1.00 90.81 105 LEU A CA 1
ATOM 770 C C . LEU A 1 105 ? 3.789 4.721 -21.905 1.00 90.81 105 LEU A C 1
ATOM 772 O O . LEU A 1 105 ? 4.785 4.872 -22.622 1.00 90.81 105 LEU A O 1
ATOM 776 N N . PRO A 1 106 ? 2.716 4.021 -22.327 1.00 91.38 106 PRO A N 1
ATOM 777 C CA . PRO A 1 106 ? 2.652 3.419 -23.660 1.00 91.38 106 PRO A CA 1
ATOM 778 C C . PRO A 1 106 ? 2.667 4.460 -24.778 1.00 91.38 106 PRO A C 1
ATOM 780 O O . PRO A 1 106 ? 3.255 4.228 -25.827 1.00 91.38 106 PRO A O 1
ATOM 783 N N . SER A 1 107 ? 2.078 5.635 -24.534 1.00 93.56 107 SER A N 1
ATOM 784 C CA . SER A 1 107 ? 2.061 6.758 -25.479 1.00 93.56 107 SER A CA 1
ATOM 785 C C . SER A 1 107 ? 3.454 7.299 -25.810 1.00 93.56 107 SER A C 1
ATOM 787 O O . SER A 1 107 ? 3.636 7.881 -26.875 1.00 93.56 107 SER A O 1
ATOM 789 N N . LEU A 1 108 ? 4.433 7.088 -24.925 1.00 95.50 108 LEU A N 1
ATOM 790 C CA . LEU A 1 108 ? 5.838 7.451 -25.134 1.00 95.50 108 LEU A CA 1
ATOM 791 C C . LEU A 1 108 ? 6.707 6.248 -25.539 1.00 95.50 108 LEU A C 1
ATOM 793 O O . LEU A 1 108 ? 7.926 6.363 -25.605 1.00 95.50 108 LEU A O 1
ATOM 797 N N . GLY A 1 109 ? 6.104 5.081 -25.787 1.00 93.44 109 GLY A N 1
ATOM 798 C CA . GLY A 1 109 ? 6.823 3.879 -26.211 1.00 93.44 109 GLY A CA 1
ATOM 799 C C . GLY A 1 109 ? 7.629 3.182 -25.110 1.00 93.44 109 GLY A C 1
ATOM 800 O O . GLY A 1 109 ? 8.436 2.312 -25.419 1.00 93.44 109 GLY A O 1
ATOM 801 N N . HIS A 1 110 ? 7.421 3.509 -23.828 1.00 92.88 110 HIS A N 1
ATOM 802 C CA . HIS A 1 110 ? 8.140 2.855 -22.721 1.00 92.88 110 HIS A CA 1
ATOM 803 C C . HIS A 1 110 ? 7.763 1.372 -22.554 1.00 92.88 110 HIS A C 1
ATOM 805 O O . HIS A 1 110 ? 8.496 0.612 -21.926 1.00 92.88 110 HIS A O 1
ATOM 811 N N . THR A 1 111 ? 6.581 0.982 -23.037 1.00 91.06 111 THR A N 1
ATOM 812 C CA . THR A 1 111 ? 5.977 -0.346 -22.866 1.00 91.06 111 THR A CA 1
ATOM 813 C C . THR A 1 111 ? 4.750 -0.491 -23.774 1.00 91.06 111 THR A C 1
ATOM 815 O O . THR A 1 111 ? 4.254 0.499 -24.310 1.00 91.06 111 THR A O 1
ATOM 818 N N . SER A 1 112 ? 4.215 -1.706 -23.918 1.00 93.75 112 SER A N 1
ATOM 819 C CA . SER A 1 112 ? 2.886 -1.929 -24.494 1.00 93.75 112 SER A CA 1
ATOM 820 C C . SER A 1 112 ? 1.775 -1.727 -23.456 1.00 93.75 112 SER A C 1
ATOM 822 O O . SER A 1 112 ? 2.000 -1.854 -22.246 1.00 93.75 112 SER A O 1
ATOM 824 N N . TYR A 1 113 ? 0.562 -1.440 -23.939 1.00 93.06 113 TYR A N 1
ATOM 825 C CA . TYR A 1 113 ? -0.649 -1.433 -23.112 1.00 93.06 113 TYR A CA 1
ATOM 826 C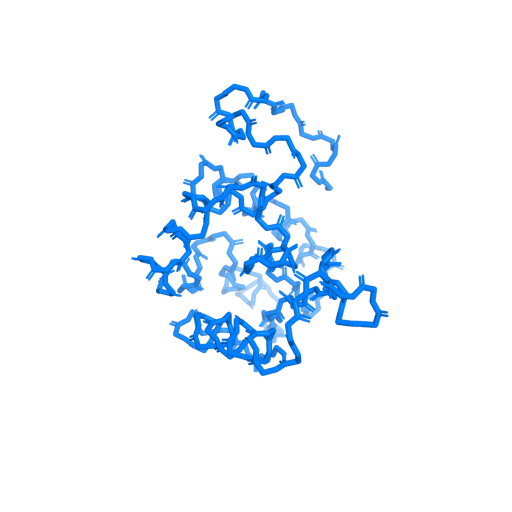 C . TYR A 1 113 ? -0.882 -2.799 -22.454 1.00 93.06 113 TYR A C 1
ATOM 828 O O . TYR A 1 113 ? -1.126 -2.863 -21.252 1.00 93.06 113 TYR A O 1
ATOM 836 N N . ASP A 1 114 ? -0.734 -3.887 -23.218 1.00 94.94 114 ASP A N 1
ATOM 837 C CA . ASP A 1 114 ? -0.959 -5.248 -22.721 1.00 94.94 114 ASP A CA 1
ATOM 838 C C . ASP A 1 114 ? -0.036 -5.599 -21.556 1.00 94.94 114 ASP A C 1
ATOM 840 O O . ASP A 1 114 ? -0.487 -6.173 -20.565 1.00 94.94 114 ASP A O 1
ATOM 844 N N . TYR A 1 115 ? 1.239 -5.207 -21.631 1.00 90.69 115 TYR A N 1
ATOM 845 C CA . TYR A 1 115 ? 2.173 -5.470 -20.545 1.00 90.69 115 TYR A CA 1
ATOM 846 C C . TYR A 1 115 ? 1.831 -4.653 -19.294 1.00 90.69 115 TYR A C 1
ATOM 848 O O . TYR A 1 115 ? 1.821 -5.202 -18.195 1.00 90.69 115 TYR A O 1
ATOM 856 N N . LEU A 1 116 ? 1.450 -3.375 -19.435 1.00 89.50 116 LEU A N 1
ATOM 857 C CA . LEU A 1 116 ? 0.981 -2.594 -18.283 1.00 89.50 116 LEU A CA 1
ATOM 858 C C . LEU A 1 116 ? -0.265 -3.202 -17.651 1.00 89.50 116 LEU A C 1
ATOM 860 O O . LEU A 1 116 ? -0.301 -3.369 -16.432 1.00 89.50 116 LEU A O 1
ATOM 864 N N . LYS A 1 117 ? -1.254 -3.574 -18.469 1.00 91.31 117 LYS A N 1
ATOM 865 C CA . LYS A 1 117 ? -2.484 -4.223 -18.011 1.00 91.31 117 LYS A CA 1
ATOM 866 C C . LYS A 1 117 ? -2.177 -5.478 -17.193 1.00 91.31 117 LYS A C 1
ATOM 868 O O . LYS A 1 117 ? -2.741 -5.647 -16.118 1.00 91.31 117 LYS A O 1
ATOM 873 N N . GLN A 1 118 ? -1.262 -6.326 -17.666 1.00 90.69 118 GLN A N 1
ATOM 874 C CA . GLN A 1 118 ? -0.824 -7.516 -16.929 1.00 90.69 118 GLN A CA 1
ATOM 875 C C . GLN A 1 118 ? -0.181 -7.155 -15.585 1.00 90.69 118 GLN A C 1
ATOM 877 O O . GLN A 1 118 ? -0.460 -7.796 -14.579 1.00 90.69 118 GLN A O 1
ATOM 882 N N . THR A 1 119 ? 0.648 -6.109 -15.534 1.00 87.38 119 THR A N 1
ATOM 883 C CA . THR A 1 119 ? 1.308 -5.711 -14.280 1.00 87.38 119 THR A CA 1
ATOM 884 C C . THR A 1 119 ? 0.349 -5.096 -13.259 1.00 87.38 119 THR A C 1
ATOM 886 O O . THR A 1 119 ? 0.518 -5.342 -12.070 1.00 87.38 119 THR A O 1
ATOM 889 N N . PHE A 1 120 ? -0.678 -4.367 -13.708 1.00 88.06 120 PHE A N 1
ATOM 890 C CA . PHE A 1 120 ? -1.762 -3.898 -12.842 1.00 88.06 120 PHE A CA 1
ATOM 891 C C . PHE A 1 120 ? -2.612 -5.057 -12.315 1.00 88.06 120 PHE A C 1
ATOM 893 O O . PHE A 1 120 ? -2.966 -5.059 -11.141 1.00 88.06 120 PHE A O 1
ATOM 900 N N . ALA A 1 121 ? -2.898 -6.065 -13.147 1.00 91.25 121 ALA A N 1
ATOM 901 C CA . ALA A 1 121 ? -3.635 -7.251 -12.711 1.00 91.25 121 ALA A CA 1
ATOM 902 C C . ALA A 1 121 ? -2.905 -7.995 -11.577 1.00 91.25 121 ALA A C 1
ATOM 904 O O . ALA A 1 121 ? -3.530 -8.348 -10.587 1.00 91.25 121 ALA A O 1
ATOM 905 N N . LEU A 1 122 ? -1.578 -8.136 -11.666 1.00 86.19 122 LEU A N 1
ATOM 906 C CA . LEU A 1 122 ? -0.775 -8.746 -10.597 1.00 86.19 122 LEU A CA 1
ATOM 907 C C . LEU A 1 122 ? -0.816 -7.949 -9.283 1.00 86.19 122 LEU A C 1
ATOM 909 O O . LEU A 1 122 ? -0.815 -8.534 -8.204 1.00 86.19 122 LEU A O 1
ATOM 913 N N . GLN A 1 123 ? -0.839 -6.615 -9.357 1.00 86.25 123 GLN A N 1
ATOM 914 C CA . GLN A 1 123 ? -0.984 -5.776 -8.165 1.00 86.25 123 GLN A CA 1
ATOM 915 C C . GLN A 1 123 ? -2.374 -5.945 -7.541 1.00 86.25 123 GLN A C 1
ATOM 917 O O . GLN A 1 123 ? -2.474 -6.127 -6.331 1.00 86.25 123 GLN A O 1
ATOM 922 N N . ALA A 1 124 ? -3.425 -5.943 -8.365 1.00 89.19 124 ALA A N 1
ATOM 923 C CA . ALA A 1 124 ? -4.794 -6.197 -7.927 1.00 89.19 124 ALA A CA 1
ATOM 924 C C . ALA A 1 124 ? -4.938 -7.570 -7.247 1.00 89.19 124 ALA A C 1
ATOM 926 O O . ALA A 1 124 ? -5.529 -7.655 -6.176 1.00 89.19 124 ALA A O 1
ATOM 927 N N . GLU A 1 125 ? -4.347 -8.628 -7.813 1.00 86.69 125 GLU A N 1
ATOM 928 C CA . GLU A 1 125 ? -4.301 -9.961 -7.192 1.00 86.69 125 GLU A CA 1
ATOM 929 C C . GLU A 1 125 ? -3.662 -9.913 -5.795 1.00 86.69 125 GLU A C 1
ATOM 931 O O . GLU A 1 125 ? -4.222 -10.453 -4.845 1.00 86.69 125 GLU A O 1
ATOM 936 N N . GLY A 1 126 ? -2.551 -9.186 -5.631 1.00 80.31 126 GLY A N 1
ATOM 937 C CA . GLY A 1 126 ? -1.931 -8.991 -4.317 1.00 80.31 126 GLY A CA 1
ATOM 938 C C . GLY A 1 126 ? -2.796 -8.216 -3.320 1.00 80.31 126 GLY A C 1
ATOM 939 O O . GLY A 1 126 ? -2.790 -8.522 -2.131 1.00 80.31 126 GLY A O 1
ATOM 940 N N . LEU A 1 127 ? -3.574 -7.236 -3.781 1.00 82.56 127 LEU A N 1
ATOM 941 C CA . LEU A 1 127 ? -4.502 -6.488 -2.926 1.00 82.56 127 LEU A CA 1
ATOM 942 C C . LEU A 1 127 ? -5.700 -7.349 -2.495 1.00 82.56 127 LEU A C 1
ATOM 944 O O . LEU A 1 127 ? -6.093 -7.288 -1.329 1.00 82.56 127 LEU A O 1
ATOM 948 N N . ILE A 1 128 ? -6.221 -8.199 -3.391 1.00 84.00 128 ILE A N 1
ATOM 949 C CA . ILE A 1 128 ? -7.257 -9.195 -3.066 1.00 84.00 128 ILE A CA 1
ATOM 950 C C . ILE A 1 128 ? -6.734 -10.183 -2.023 1.00 84.00 128 ILE A C 1
ATOM 952 O O . ILE A 1 128 ? -7.355 -10.355 -0.975 1.00 84.00 128 ILE A O 1
ATOM 956 N N . ASP A 1 129 ? -5.585 -10.810 -2.286 1.00 81.31 129 ASP A N 1
ATOM 957 C CA . ASP A 1 129 ? -4.967 -11.779 -1.372 1.00 81.31 129 ASP A CA 1
ATOM 958 C C . ASP A 1 129 ? -4.613 -11.136 -0.023 1.00 81.31 129 ASP A C 1
ATOM 960 O O . ASP A 1 129 ? -4.611 -11.79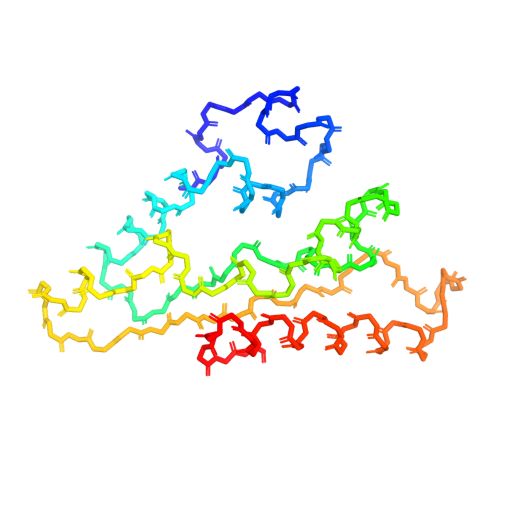4 1.023 1.00 81.31 129 ASP A O 1
ATOM 964 N N . GLY A 1 130 ? -4.337 -9.831 -0.043 1.00 76.06 130 GLY A N 1
ATOM 965 C CA . GLY A 1 130 ? -4.106 -9.022 1.138 1.00 76.06 130 GLY A CA 1
ATOM 966 C C . GLY A 1 130 ? -5.353 -8.712 1.973 1.00 76.06 130 GLY A C 1
ATOM 967 O O . GLY A 1 130 ? -5.248 -8.363 3.151 1.00 76.06 130 GLY A O 1
ATOM 968 N N . GLY A 1 131 ? -6.545 -8.881 1.406 1.00 79.38 131 GLY A N 1
ATOM 969 C CA . GLY A 1 131 ? -7.797 -8.530 2.068 1.00 79.38 131 GLY A CA 1
ATOM 970 C C . GLY A 1 131 ? -8.034 -7.022 2.137 1.00 79.38 131 GLY A C 1
ATOM 971 O O . GLY A 1 131 ? -8.585 -6.549 3.129 1.00 79.38 131 GLY A O 1
ATOM 972 N N . ALA A 1 132 ? -7.599 -6.269 1.118 1.00 83.50 132 ALA A N 1
ATOM 973 C CA . ALA A 1 132 ? -8.087 -4.908 0.914 1.00 83.50 132 ALA A CA 1
ATOM 974 C C . ALA A 1 132 ? -9.601 -4.938 0.647 1.00 83.50 132 ALA A C 1
ATOM 976 O O . ALA A 1 132 ? -10.102 -5.830 -0.040 1.00 83.50 132 ALA A O 1
ATOM 977 N N . ASP A 1 133 ? -10.329 -3.954 1.169 1.00 87.88 133 ASP A N 1
ATOM 978 C CA . ASP A 1 133 ? -11.787 -3.899 1.048 1.00 87.88 133 ASP A CA 1
ATOM 979 C C . ASP A 1 133 ? -12.242 -3.385 -0.333 1.00 87.88 133 ASP A C 1
ATOM 981 O O . ASP A 1 133 ? -13.337 -3.704 -0.800 1.00 87.88 133 ASP A O 1
ATOM 985 N N . ALA A 1 134 ? -11.388 -2.603 -1.000 1.00 90.50 134 ALA A N 1
ATOM 986 C CA . ALA A 1 134 ? -11.506 -2.151 -2.390 1.00 90.50 134 ALA A CA 1
ATOM 987 C C . ALA A 1 134 ? -10.119 -1.743 -2.926 1.00 90.50 134 ALA A C 1
ATOM 989 O O . ALA A 1 134 ? -9.210 -1.561 -2.119 1.00 90.50 134 ALA A O 1
ATOM 990 N N . TYR A 1 135 ? -9.948 -1.586 -4.245 1.00 86.62 135 TYR A N 1
ATOM 991 C CA . TYR A 1 135 ? -8.734 -1.068 -4.902 1.00 86.62 135 TYR A CA 1
ATOM 992 C C . TYR A 1 135 ? -9.013 -0.573 -6.330 1.00 86.62 135 TYR A C 1
ATOM 994 O O . TYR A 1 135 ? -10.089 -0.924 -6.873 1.00 86.62 135 TYR A O 1
#

Nearest PDB structures (foldseek):
  4ccz-assembly1_A  TM=8.274E-01  e=3.724E-05  Homo sapiens
  3bof-assembly1_B  TM=6.842E-01  e=6.003E-04  Thermotoga maritima
  1q8j-assembly2_B  TM=7.003E-01  e=1.295E-03  Thermotoga maritima
  3bol-assembly1_A  TM=6.917E-01  e=1.458E-03  Thermotoga maritima
  1q7q-assembly2_B  TM=6.871E-01  e=1.458E-03  Thermotoga maritima

Secondary structure (DSSP, 8-state):
-GGGS---TTTTSTT-TT-GGGHHHH-HHHHHHHHHHHHHTT-SEEE-S-TT-STTT-SSHHHHHHHHT-GGGGSS-GGG-THHHHHHH----EEE------S--GGGTSS-HHHHHHHHHHHHHHHHHHT-SB-

InterPro domains:
  IPR003726 Homocysteine-binding domain [PF02574] (2-134)
  IPR003726 Homocysteine-binding domain [PS50970] (1-135)
  IPR036589 Homocysteine-binding domain superfamily [G3DSA:3.20.20.330] (1-135)
  IPR036589 Homocysteine-binding domain superfamily [SSF82282] (13-134)
  IPR050554 Methionine Synthase/Corrinoid [PTHR45833] (1-134)

Radius of gyration: 15.49 Å; Cα contacts (8 Å, |Δi|>4): 188; chains: 1; bounding box: 38×27×47 Å

Foldseek 3Di:
DLVPDDDDCCQQVVVQPPLQVSCLPRPLVVLLVVLVVVLVVPDQEDEDSCQQVWDQNGPDPVSVVVLVVPLQSLQCHNSNPCVVSCVVPVHHHFYEYHHHPGNQDVVVVSDDPVVVVVGSVSNVSSCVSNPGPYD

Solvent-accessible surface area (backbone atoms only — not comparable to full-atom values): 7667 Å² total; per-residue (Å²): 109,75,91,79,54,97,74,48,54,64,76,46,34,65,65,41,80,91,45,68,44,47,27,71,74,62,38,39,68,61,50,19,57,44,44,51,57,48,41,74,75,66,52,52,63,48,69,45,78,29,41,57,54,36,65,54,49,38,96,40,79,66,59,39,46,63,49,74,75,35,34,60,66,50,32,63,33,86,33,63,50,53,64,68,58,25,70,73,73,71,52,78,65,46,42,31,36,34,78,50,90,60,73,58,41,49,94,76,66,69,46,57,64,68,59,51,53,53,39,50,50,56,37,50,51,16,33,56,60,6,63,39,77,46,108

pLDDT: mean 80.1, std 17.63, range [30.12, 95.5]

Organism: NCBI:txid121292

Sequence (135 aa):
MLQGRELSLEDDFLGLEGCNEILNATRPDVLADIHDAYFAVGVDAVETNTCGAYWSTSPTAASTTGLKSSPGRVRRSPANAPEAAEAVDGRMRWVLGSMGPGTKLPSLGHTSYDYLKQTFALQAEGLIDGGADAY

Mean predicted aligned error: 6.57 Å